Protein AF-A0A7J6WPP7-F1 (afdb_monomer)

Structure (mmCIF, N/CA/C/O backbone):
data_AF-A0A7J6WPP7-F1
#
_entry.id   AF-A0A7J6WPP7-F1
#
loop_
_atom_site.group_PDB
_atom_site.id
_atom_site.type_symbol
_atom_site.label_atom_id
_atom_site.label_alt_id
_atom_site.label_comp_id
_atom_site.label_asym_id
_atom_site.label_entity_id
_atom_site.label_seq_id
_atom_site.pdbx_PDB_ins_code
_atom_site.Cartn_x
_atom_site.Cartn_y
_atom_site.Cartn_z
_atom_site.occupancy
_atom_site.B_iso_or_equiv
_atom_site.auth_seq_id
_atom_site.auth_comp_id
_atom_site.auth_asym_id
_atom_site.auth_atom_id
_atom_site.pdbx_PDB_model_num
ATOM 1 N N . THR A 1 1 ? -23.974 -8.746 3.661 1.00 22.67 1 THR A N 1
ATOM 2 C CA . THR A 1 1 ? -22.967 -8.704 2.586 1.00 22.67 1 THR A CA 1
ATOM 3 C C . THR A 1 1 ? -22.492 -7.281 2.415 1.00 22.67 1 THR A C 1
ATOM 5 O O . THR A 1 1 ? -23.208 -6.491 1.819 1.00 22.67 1 THR A O 1
ATOM 8 N N . PHE A 1 2 ? -21.348 -6.927 2.998 1.00 20.97 2 PHE A N 1
ATOM 9 C CA . PHE A 1 2 ? -20.682 -5.645 2.758 1.00 20.97 2 PHE A CA 1
ATOM 10 C C . PHE A 1 2 ? -19.180 -5.915 2.615 1.00 20.97 2 PHE A C 1
ATOM 12 O O . PHE A 1 2 ? -18.554 -6.463 3.516 1.00 20.97 2 PHE A O 1
ATOM 19 N N . PHE A 1 3 ? -18.670 -5.611 1.423 1.00 22.70 3 PHE A N 1
ATOM 20 C CA . PHE A 1 3 ? -17.288 -5.773 0.976 1.00 22.70 3 PHE A CA 1
ATOM 21 C C . PHE A 1 3 ? -16.414 -4.621 1.486 1.00 22.70 3 PHE A C 1
ATOM 23 O O . PHE A 1 3 ? -16.870 -3.481 1.424 1.00 22.70 3 PHE A O 1
ATOM 30 N N . CYS A 1 4 ? -15.159 -4.897 1.871 1.00 25.61 4 CYS A N 1
ATOM 31 C CA . CYS A 1 4 ? -14.034 -3.972 1.659 1.00 25.61 4 CYS A CA 1
ATOM 32 C C . CYS A 1 4 ? -12.666 -4.656 1.882 1.00 25.61 4 CYS A C 1
ATOM 34 O O . CYS A 1 4 ? -12.148 -4.687 2.991 1.00 25.61 4 CYS A O 1
ATOM 36 N N . LEU A 1 5 ? -12.057 -5.179 0.818 1.00 28.67 5 LEU A N 1
ATOM 37 C CA . LEU A 1 5 ? -10.603 -5.324 0.723 1.00 28.67 5 LEU A CA 1
ATOM 38 C C . LEU A 1 5 ? -10.185 -4.591 -0.542 1.00 28.67 5 LEU A C 1
ATOM 40 O O . LEU A 1 5 ? -10.568 -5.043 -1.616 1.00 28.67 5 LEU A O 1
ATOM 44 N N . VAL A 1 6 ? -9.426 -3.505 -0.407 1.00 31.27 6 VAL A N 1
ATOM 45 C CA . VAL A 1 6 ? -8.404 -3.088 -1.375 1.00 31.27 6 VAL A CA 1
ATOM 46 C C . VAL A 1 6 ? -7.356 -2.295 -0.584 1.00 31.27 6 VAL A C 1
ATOM 48 O O . VAL A 1 6 ? -7.715 -1.391 0.170 1.00 31.27 6 VAL A O 1
ATOM 51 N N . GLU A 1 7 ? -6.094 -2.691 -0.716 1.00 36.94 7 GLU A N 1
ATOM 52 C CA . GLU A 1 7 ? -4.888 -1.896 -0.429 1.00 36.94 7 GLU A CA 1
ATOM 53 C C . GLU A 1 7 ? -5.077 -0.396 -0.784 1.00 36.94 7 GLU A C 1
ATOM 55 O O . GLU A 1 7 ? -5.731 -0.118 -1.797 1.00 36.94 7 GLU A O 1
ATOM 60 N N . PRO A 1 8 ? -4.576 0.592 -0.007 1.00 41.03 8 PRO A N 1
ATOM 61 C CA . PRO A 1 8 ? -3.806 0.517 1.228 1.00 41.03 8 PRO A CA 1
ATOM 62 C C . PRO A 1 8 ? -4.712 0.722 2.447 1.00 41.03 8 PRO A C 1
ATOM 64 O O . PRO A 1 8 ? -5.363 1.756 2.618 1.00 41.03 8 PRO A O 1
ATOM 67 N N . ALA A 1 9 ? -4.780 -0.268 3.333 1.00 37.28 9 ALA A N 1
ATOM 68 C CA . ALA A 1 9 ? -5.472 -0.117 4.608 1.00 37.28 9 ALA A CA 1
ATOM 69 C C . ALA A 1 9 ? -4.664 -0.785 5.711 1.00 37.28 9 ALA A C 1
ATOM 71 O O . ALA A 1 9 ? -4.916 -1.932 6.092 1.00 37.28 9 ALA A O 1
ATOM 72 N N . VAL A 1 10 ? -3.706 -0.038 6.246 1.00 42.69 10 VAL A N 1
ATOM 73 C CA . VAL A 1 10 ? -3.018 -0.412 7.474 1.00 42.69 10 VAL A CA 1
ATOM 74 C C . VAL A 1 10 ? -3.970 -0.121 8.631 1.00 42.69 10 VAL A C 1
ATOM 76 O O . VAL A 1 10 ? -4.524 0.966 8.767 1.00 42.69 10 VAL A O 1
ATOM 79 N N . GLY A 1 11 ? -4.229 -1.134 9.450 1.00 41.88 11 GLY A N 1
ATOM 80 C CA . GLY A 1 11 ? -5.138 -1.061 10.588 1.00 41.88 11 GLY A CA 1
ATOM 81 C C . GLY A 1 11 ? -6.579 -1.432 10.238 1.00 41.88 11 GLY A C 1
ATOM 82 O O . GLY A 1 11 ? -7.384 -0.580 9.858 1.00 41.88 11 GLY A O 1
ATOM 83 N N . GLN A 1 12 ? -6.918 -2.708 10.427 1.00 49.41 12 GLN A N 1
ATOM 84 C CA . GLN A 1 12 ? -8.258 -3.221 10.154 1.00 49.41 12 GLN A CA 1
ATOM 85 C C . GLN A 1 12 ? -8.976 -3.676 11.428 1.00 49.41 12 GLN A C 1
ATOM 87 O O . GLN A 1 12 ? -8.387 -4.281 12.327 1.00 49.41 12 GLN A O 1
ATOM 92 N N . ILE A 1 13 ? -10.271 -3.371 11.495 1.00 50.06 13 ILE A N 1
ATOM 93 C CA . ILE A 1 13 ? -11.199 -3.809 12.544 1.00 50.06 13 ILE A CA 1
ATOM 94 C C . ILE A 1 13 ? -12.168 -4.793 11.887 1.00 50.06 13 ILE A C 1
ATOM 96 O O . ILE A 1 13 ? -12.812 -4.460 10.895 1.00 50.06 13 ILE A O 1
ATOM 100 N N . LEU A 1 14 ? -12.273 -5.999 12.434 1.00 52.50 14 LEU A N 1
ATOM 101 C CA . LEU A 1 14 ? -13.054 -7.106 11.874 1.00 52.50 14 LEU A CA 1
ATOM 102 C C . LEU A 1 14 ? -14.060 -7.585 12.911 1.00 52.50 14 LEU A C 1
ATOM 104 O O . LEU A 1 14 ? -13.657 -7.757 14.052 1.00 52.50 14 LEU A O 1
ATOM 108 N N . ILE A 1 15 ? -15.329 -7.821 12.566 1.00 44.56 15 ILE A N 1
ATOM 109 C CA . ILE A 1 15 ? -16.361 -8.140 13.573 1.00 44.56 15 ILE A CA 1
ATOM 110 C C . ILE A 1 15 ? -16.841 -9.605 13.485 1.00 44.56 15 ILE A C 1
ATOM 112 O O . ILE A 1 15 ? -17.772 -9.843 12.728 1.00 44.56 15 ILE A O 1
ATOM 116 N N . ASP A 1 16 ? -16.266 -10.553 14.249 1.00 37.72 16 ASP A N 1
ATOM 117 C CA . ASP A 1 16 ? -16.942 -11.773 14.774 1.00 37.72 16 ASP A CA 1
ATOM 118 C C . ASP A 1 16 ? -16.090 -12.578 15.801 1.00 37.72 16 ASP A C 1
ATOM 120 O O . ASP A 1 16 ? -14.868 -12.480 15.757 1.00 37.72 16 ASP A O 1
ATOM 124 N N . GLY A 1 17 ? -16.737 -13.320 16.734 1.00 38.50 17 GLY A N 1
ATOM 125 C CA . GLY A 1 17 ? -16.241 -14.232 17.831 1.00 38.50 17 GLY A CA 1
ATOM 126 C C . GLY A 1 17 ? -14.779 -14.210 18.406 1.00 38.50 17 GLY A C 1
ATOM 127 O O . GLY A 1 17 ? -13.805 -14.220 17.665 1.00 38.50 17 GLY A O 1
ATOM 128 N N . LEU A 1 18 ? -14.607 -14.246 19.751 1.00 35.69 18 LEU A N 1
ATOM 129 C CA . LEU A 1 18 ? -13.395 -13.824 20.513 1.00 35.69 18 LEU A CA 1
ATOM 130 C C . LEU A 1 18 ? -12.183 -14.753 20.366 1.00 35.69 18 LEU A C 1
ATOM 132 O O . LEU A 1 18 ? -12.146 -15.814 20.981 1.00 35.69 18 LEU A O 1
ATOM 136 N N . ASN A 1 19 ? -11.138 -14.289 19.674 1.00 33.28 19 ASN A N 1
ATOM 137 C CA . ASN A 1 19 ? -9.755 -14.696 19.929 1.00 33.28 19 ASN A CA 1
ATOM 138 C C . ASN A 1 19 ? -8.792 -13.598 19.438 1.00 33.28 19 ASN A C 1
ATOM 140 O O . ASN A 1 19 ? -9.008 -13.051 18.357 1.00 33.28 19 ASN A O 1
ATOM 144 N N . ILE A 1 20 ? -7.757 -13.257 20.217 1.00 38.00 20 ILE A N 1
ATOM 145 C CA . ILE A 1 20 ? -6.767 -12.217 19.869 1.00 38.00 20 ILE A CA 1
ATOM 146 C C . ILE A 1 20 ? -5.424 -12.893 19.555 1.00 38.00 20 ILE A C 1
ATOM 148 O O . ILE A 1 20 ? -4.568 -12.978 20.436 1.00 38.00 20 ILE A O 1
ATOM 152 N N . PRO A 1 21 ? -5.213 -13.404 18.332 1.00 34.16 21 PRO A N 1
ATOM 153 C CA . PRO A 1 21 ? -3.874 -13.697 17.856 1.00 34.16 21 PRO A CA 1
ATOM 154 C C . PRO A 1 21 ? -3.239 -12.403 17.336 1.00 34.16 21 PRO A C 1
ATOM 156 O O . PRO A 1 21 ? -3.701 -11.807 16.363 1.00 34.16 21 PRO A O 1
ATOM 159 N N . THR A 1 22 ? -2.177 -11.957 17.997 1.00 35.34 22 THR A N 1
ATOM 160 C CA . THR A 1 22 ? -1.269 -10.934 17.475 1.00 35.34 22 THR A CA 1
ATOM 161 C C . THR A 1 22 ? -0.344 -11.624 16.477 1.00 35.34 22 THR A C 1
ATOM 163 O O . THR A 1 22 ? 0.417 -12.504 16.870 1.00 35.34 22 THR A O 1
ATOM 166 N N . ILE A 1 23 ? -0.421 -11.274 15.193 1.00 34.44 23 ILE A N 1
ATOM 167 C CA . ILE A 1 23 ? 0.603 -11.665 14.217 1.00 34.44 23 ILE A CA 1
ATOM 168 C C . ILE A 1 23 ? 1.521 -10.453 14.068 1.00 34.44 23 ILE A C 1
ATOM 170 O O . ILE A 1 23 ? 1.168 -9.475 13.414 1.00 34.44 23 ILE A O 1
ATOM 174 N N . GLU A 1 24 ? 2.659 -10.489 14.756 1.00 32.31 24 GLU A N 1
ATOM 175 C CA . GLU A 1 24 ? 3.809 -9.640 14.449 1.00 32.31 24 GLU A CA 1
ATOM 176 C C . GLU A 1 24 ? 4.686 -10.393 13.456 1.00 32.31 24 GLU A C 1
ATOM 178 O O . GLU A 1 24 ? 5.110 -11.502 13.760 1.00 32.31 24 GLU A O 1
ATOM 183 N N . GLU A 1 25 ? 4.947 -9.804 12.289 1.00 34.41 25 GLU A N 1
ATOM 184 C CA . GLU A 1 25 ? 6.306 -9.595 11.771 1.00 34.41 25 GLU A CA 1
ATOM 185 C C . GLU A 1 25 ? 6.283 -8.973 10.361 1.00 34.41 25 GLU A C 1
ATOM 187 O O . GLU A 1 25 ? 5.419 -9.280 9.546 1.00 34.41 25 GLU A O 1
ATOM 192 N N . HIS A 1 26 ? 7.310 -8.150 10.104 1.00 41.47 26 HIS A N 1
ATOM 193 C CA . HIS A 1 26 ? 7.666 -7.374 8.898 1.00 41.47 26 HIS A CA 1
ATOM 194 C C . HIS A 1 26 ? 7.112 -5.938 8.842 1.00 41.47 26 HIS A C 1
ATOM 196 O O . HIS A 1 26 ? 5.913 -5.681 8.937 1.00 41.47 26 HIS A O 1
ATOM 202 N N . THR A 1 27 ? 8.041 -4.978 8.796 1.00 48.12 27 THR A N 1
ATOM 203 C CA . THR A 1 27 ? 7.790 -3.544 8.957 1.00 48.12 27 THR A CA 1
ATOM 204 C C . THR A 1 27 ? 7.237 -2.924 7.679 1.00 48.12 27 THR A C 1
ATOM 206 O O . THR A 1 27 ? 7.631 -3.274 6.573 1.00 48.12 27 THR A O 1
ATOM 209 N N . ASP A 1 28 ? 6.298 -2.003 7.861 1.00 57.62 28 ASP A N 1
ATOM 210 C CA . ASP A 1 28 ? 5.593 -1.268 6.807 1.00 57.62 28 ASP A CA 1
ATOM 211 C C . ASP A 1 28 ? 6.262 0.104 6.606 1.00 57.62 28 ASP A C 1
ATOM 213 O O . ASP A 1 28 ? 5.661 1.165 6.792 1.00 57.62 28 ASP A O 1
ATOM 217 N N . GLU A 1 29 ? 7.583 0.057 6.432 1.00 61.25 29 GLU A N 1
ATOM 218 C CA . GLU A 1 29 ? 8.463 1.216 6.277 1.00 61.25 29 GLU A CA 1
ATOM 219 C C . GLU A 1 29 ? 8.741 1.445 4.792 1.00 61.25 29 GLU A C 1
ATOM 221 O O . GLU A 1 29 ? 9.142 0.521 4.081 1.00 61.25 29 GLU A O 1
ATOM 226 N N . ASP A 1 30 ? 8.602 2.692 4.354 1.00 69.56 30 ASP A N 1
ATOM 227 C CA . ASP A 1 30 ? 8.875 3.102 2.984 1.00 69.56 30 ASP A CA 1
ATOM 228 C C . ASP A 1 30 ? 10.389 3.221 2.771 1.00 69.56 30 ASP A C 1
ATOM 230 O O . ASP A 1 30 ? 11.092 3.811 3.598 1.00 69.56 30 ASP A O 1
ATOM 234 N N . ILE A 1 31 ? 10.908 2.704 1.649 1.00 77.31 31 ILE A N 1
ATOM 235 C CA . ILE A 1 31 ? 12.323 2.867 1.263 1.00 77.31 31 ILE A CA 1
ATOM 236 C C . ILE A 1 31 ? 12.506 4.228 0.587 1.00 77.31 31 ILE A C 1
ATOM 238 O O . ILE A 1 31 ? 12.618 4.333 -0.635 1.00 77.31 31 ILE A O 1
ATOM 242 N N . TRP A 1 32 ? 12.488 5.280 1.398 1.00 79.19 32 TRP A N 1
ATOM 243 C CA . TRP A 1 32 ? 12.655 6.658 0.956 1.00 79.19 32 TRP A CA 1
ATOM 244 C C . TRP A 1 32 ? 13.397 7.479 2.005 1.00 79.19 32 TRP A C 1
ATOM 246 O O . TRP A 1 32 ? 13.231 7.285 3.208 1.00 79.19 32 TRP A O 1
ATOM 256 N N . GLU A 1 33 ? 14.191 8.439 1.538 1.00 87.50 33 GLU A N 1
ATOM 257 C CA . GLU A 1 33 ? 14.887 9.380 2.411 1.00 87.50 33 GLU A CA 1
ATOM 258 C C . GLU A 1 33 ? 13.909 10.413 2.990 1.00 87.50 33 GLU A C 1
ATOM 260 O O . GLU A 1 33 ? 13.207 11.109 2.246 1.00 87.50 33 GLU A O 1
ATOM 265 N N . GLU A 1 34 ? 13.886 10.548 4.319 1.00 90.25 34 GLU A N 1
ATOM 266 C CA . GLU A 1 34 ? 13.072 11.569 4.974 1.00 90.25 34 GLU A CA 1
ATOM 267 C C . GLU A 1 34 ? 13.728 12.945 4.819 1.00 90.25 34 GLU A C 1
ATOM 269 O O . GLU A 1 34 ? 14.732 13.270 5.451 1.00 90.25 34 GLU A O 1
ATOM 274 N N . SER A 1 35 ? 13.135 13.790 3.979 1.00 90.00 35 SER A N 1
ATOM 275 C CA . SER A 1 35 ? 13.638 15.145 3.703 1.00 90.00 35 SER A CA 1
ATOM 276 C C . SER A 1 35 ? 13.089 16.220 4.646 1.00 90.00 35 SER A C 1
ATOM 278 O O . SER A 1 35 ? 13.532 17.367 4.602 1.00 90.00 35 SER A O 1
ATOM 280 N N . VAL A 1 36 ? 12.123 15.872 5.501 1.00 89.12 36 VAL A N 1
ATOM 281 C CA . VAL A 1 36 ? 11.519 16.802 6.459 1.00 89.12 36 VAL A CA 1
ATOM 282 C C . VAL A 1 36 ? 12.361 16.860 7.731 1.00 89.12 36 VAL A C 1
ATOM 284 O O . VAL A 1 36 ? 12.655 15.840 8.349 1.00 89.12 36 VAL A O 1
ATOM 287 N N . GLU A 1 37 ? 12.703 18.074 8.160 1.00 90.81 37 GLU A N 1
ATOM 288 C CA . GLU A 1 37 ? 13.383 18.310 9.433 1.00 90.81 37 GLU A CA 1
ATOM 289 C C . GLU A 1 37 ? 12.362 18.519 10.557 1.00 90.81 37 GLU A C 1
ATOM 291 O O . GLU A 1 37 ? 11.649 19.525 10.607 1.00 90.81 37 GLU A O 1
ATOM 296 N N . TRP A 1 38 ? 12.272 17.547 11.467 1.00 90.38 38 TRP A N 1
ATOM 297 C CA . TRP A 1 38 ? 11.316 17.551 12.574 1.00 90.38 38 TRP A CA 1
ATOM 298 C C . TRP A 1 38 ? 11.810 16.705 13.760 1.00 90.38 38 TRP A C 1
ATOM 300 O O . TRP A 1 38 ? 12.576 15.759 13.611 1.00 90.38 38 TRP A O 1
ATOM 310 N N . VAL A 1 39 ? 11.327 17.006 14.972 1.00 94.25 39 VAL A N 1
ATOM 311 C CA . VAL A 1 39 ? 11.780 16.367 16.229 1.00 94.25 39 VAL A CA 1
ATOM 312 C C . VAL A 1 39 ? 11.530 14.851 16.308 1.00 94.25 39 VAL A C 1
ATOM 314 O O . VAL A 1 39 ? 12.156 14.157 17.105 1.00 94.25 39 VAL A O 1
ATOM 317 N N . ARG A 1 40 ? 10.601 14.327 15.504 1.00 90.25 40 ARG A N 1
ATOM 318 C CA . ARG A 1 40 ? 10.270 12.893 15.402 1.00 90.25 40 ARG A CA 1
ATOM 319 C C . ARG A 1 40 ? 10.630 12.288 14.041 1.00 90.25 40 ARG A C 1
ATOM 321 O O . ARG A 1 40 ? 9.997 11.310 13.662 1.00 90.25 40 ARG A O 1
ATOM 328 N N . LYS A 1 41 ? 11.594 12.880 13.329 1.00 91.88 41 LYS A N 1
ATOM 329 C CA . LYS A 1 41 ? 12.163 12.307 12.104 1.00 91.88 41 LYS A CA 1
ATOM 330 C C . LYS A 1 41 ? 12.631 10.870 12.358 1.00 91.88 41 LYS A C 1
ATOM 332 O O . LYS A 1 41 ? 13.068 10.539 13.471 1.00 91.88 41 LYS A O 1
ATOM 337 N N . SER A 1 42 ? 12.543 10.031 11.336 1.00 92.62 42 SER A N 1
ATOM 338 C CA . SER A 1 42 ? 13.168 8.718 11.295 1.00 92.62 42 SER A CA 1
ATOM 339 C C . SER A 1 42 ? 14.634 8.806 11.710 1.00 92.62 42 SER A C 1
ATOM 341 O O . SER A 1 42 ? 15.351 9.757 11.403 1.00 92.62 42 SER A O 1
ATOM 343 N N . LYS A 1 43 ? 15.072 7.790 12.452 1.00 92.12 43 LYS A N 1
ATOM 344 C CA . LYS A 1 43 ? 16.473 7.612 12.860 1.00 92.12 43 LYS A CA 1
ATOM 345 C C . LYS A 1 43 ? 17.217 6.635 11.952 1.00 92.12 43 LYS A C 1
ATOM 347 O O . LYS A 1 43 ? 18.372 6.324 12.225 1.00 92.12 43 LYS A O 1
ATOM 352 N N . LEU A 1 44 ? 16.520 6.077 10.964 1.00 90.25 44 LEU A N 1
ATOM 353 C CA . LEU A 1 44 ? 17.051 5.114 10.016 1.00 90.25 44 LEU A CA 1
ATOM 354 C C . LEU A 1 44 ? 17.145 5.805 8.659 1.00 90.25 44 LEU A C 1
ATOM 356 O O . LEU A 1 44 ? 16.118 6.143 8.072 1.00 90.25 44 LEU A O 1
ATOM 360 N N . ASP A 1 45 ? 18.370 6.002 8.183 1.00 89.81 45 ASP A N 1
ATOM 361 C CA . ASP A 1 45 ? 18.631 6.608 6.877 1.00 89.81 45 ASP A CA 1
ATOM 362 C C . ASP A 1 45 ? 17.959 5.790 5.761 1.00 89.81 45 ASP A C 1
ATOM 364 O O . ASP A 1 45 ? 17.938 4.553 5.800 1.00 89.81 45 ASP A O 1
ATOM 368 N N . GLY A 1 46 ? 17.387 6.478 4.770 1.00 89.25 46 GLY A N 1
ATOM 369 C CA . GLY A 1 46 ? 16.653 5.854 3.668 1.00 89.25 46 GLY A CA 1
ATOM 370 C C . GLY A 1 46 ? 15.331 5.178 4.053 1.00 89.25 46 GLY A C 1
ATOM 371 O O . GLY A 1 46 ? 14.808 4.405 3.246 1.00 89.25 46 GLY A O 1
ATOM 372 N N . LYS A 1 47 ? 14.799 5.426 5.259 1.00 86.62 47 LYS A N 1
ATOM 373 C CA . LYS A 1 47 ? 13.503 4.897 5.705 1.00 86.62 47 LYS A CA 1
ATOM 374 C C . LYS A 1 47 ? 12.616 5.970 6.316 1.00 86.62 47 LYS A C 1
ATOM 376 O O . LYS A 1 47 ? 13.059 6.711 7.193 1.00 86.62 47 LYS A O 1
ATOM 381 N N . MET A 1 48 ? 11.333 5.961 5.959 1.00 89.88 48 MET A N 1
ATOM 382 C CA . MET A 1 48 ? 10.311 6.802 6.589 1.00 89.88 48 MET A CA 1
ATOM 383 C C . MET A 1 48 ? 8.918 6.158 6.565 1.00 89.88 48 MET A C 1
ATOM 385 O O . MET A 1 48 ? 8.692 5.180 5.863 1.00 8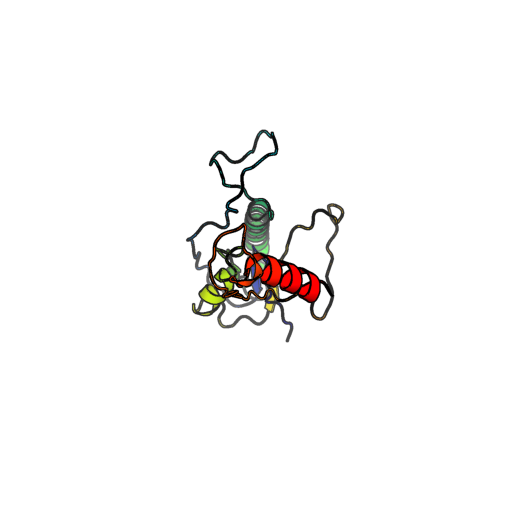9.88 48 MET A O 1
ATOM 389 N N . HIS A 1 49 ? 7.971 6.714 7.325 1.00 88.88 49 HIS A N 1
ATOM 390 C CA . HIS A 1 49 ? 6.540 6.392 7.209 1.00 88.88 49 HIS A CA 1
ATOM 391 C C . HIS A 1 49 ? 5.821 7.487 6.413 1.00 88.88 49 HIS A C 1
ATOM 393 O O . HIS A 1 49 ? 5.086 8.307 6.964 1.00 88.88 49 HIS A O 1
ATOM 399 N N . SER A 1 50 ? 6.054 7.525 5.105 1.00 88.56 50 SER A N 1
ATOM 400 C CA . SER A 1 50 ? 5.528 8.565 4.214 1.00 88.56 50 SER A CA 1
ATOM 401 C C . SER A 1 50 ? 4.052 8.394 3.866 1.00 88.56 50 SER A C 1
ATOM 403 O O . SER A 1 50 ? 3.372 9.382 3.583 1.00 88.56 50 SER A O 1
ATOM 405 N N . CYS A 1 51 ? 3.533 7.171 3.980 1.00 87.69 51 CYS A N 1
ATOM 406 C CA . CYS A 1 51 ? 2.115 6.862 3.789 1.00 87.69 51 CYS A CA 1
ATOM 407 C C . CYS A 1 51 ? 1.277 6.976 5.090 1.00 87.69 51 CYS A C 1
ATOM 409 O O . CYS A 1 51 ? 0.045 6.897 5.088 1.00 87.69 51 CYS A O 1
ATOM 411 N N . GLY A 1 52 ? 1.930 7.241 6.233 1.00 88.06 52 GLY A N 1
ATOM 412 C CA . GLY A 1 52 ? 1.274 7.432 7.535 1.00 88.06 52 GLY A CA 1
ATOM 413 C C . GLY A 1 52 ? 0.896 6.137 8.267 1.00 88.06 52 GLY A C 1
ATOM 414 O O . GLY A 1 52 ? -0.023 6.136 9.096 1.00 88.06 52 GLY A O 1
ATOM 415 N N . HIS A 1 53 ? 1.592 5.035 7.974 1.00 87.38 53 HIS A N 1
ATOM 416 C CA . HIS A 1 53 ? 1.370 3.712 8.575 1.00 87.38 53 HIS A CA 1
ATOM 417 C C . HIS A 1 53 ? 1.621 3.685 10.094 1.00 87.38 53 HIS A C 1
ATOM 419 O O . HIS A 1 53 ? 0.964 2.951 10.843 1.00 87.38 53 HIS A O 1
ATOM 425 N N . ASP A 1 54 ? 2.486 4.567 10.592 1.00 87.00 54 ASP A N 1
ATOM 426 C CA . ASP A 1 54 ? 2.670 4.855 12.015 1.00 87.00 54 ASP A CA 1
ATOM 427 C C . ASP A 1 54 ? 1.392 5.416 12.670 1.00 87.00 54 ASP A C 1
ATOM 429 O O . ASP A 1 54 ? 0.965 4.964 13.746 1.00 87.00 54 ASP A O 1
ATOM 433 N N . ALA A 1 55 ? 0.729 6.363 12.002 1.00 88.50 55 ALA A N 1
ATOM 434 C CA . ALA A 1 55 ? -0.522 6.951 12.452 1.00 88.50 55 ALA A CA 1
ATOM 435 C C . ALA A 1 55 ? -1.655 5.920 12.424 1.00 88.50 55 ALA A C 1
ATOM 437 O O . ALA A 1 55 ? -2.472 5.883 13.349 1.00 88.50 55 ALA A O 1
ATOM 438 N N . HIS A 1 56 ? -1.710 5.061 11.405 1.00 86.62 56 HIS A N 1
ATOM 439 C CA . HIS A 1 56 ? -2.693 3.979 11.328 1.00 86.62 56 HIS A CA 1
ATOM 440 C C . HIS A 1 56 ? -2.530 2.963 12.456 1.00 86.62 56 HIS A C 1
ATOM 442 O O . HIS A 1 56 ? -3.496 2.681 13.172 1.00 86.62 56 HIS A O 1
ATOM 448 N N . ARG A 1 57 ? -1.302 2.480 12.685 1.00 85.44 57 ARG A N 1
ATOM 449 C CA . ARG A 1 57 ? -0.984 1.551 13.780 1.00 85.44 57 ARG A CA 1
ATOM 450 C C . ARG A 1 57 ? -1.365 2.151 15.134 1.00 85.44 57 ARG A C 1
ATOM 452 O O . ARG A 1 57 ? -2.035 1.501 15.939 1.00 85.44 57 ARG A O 1
ATOM 459 N N . THR A 1 58 ? -1.020 3.418 15.359 1.00 87.06 58 THR A N 1
ATOM 460 C CA . THR A 1 58 ? -1.360 4.141 16.594 1.00 87.06 58 THR A CA 1
ATOM 461 C C . THR A 1 58 ? -2.875 4.290 16.775 1.00 87.06 58 THR A C 1
ATOM 463 O O . THR A 1 58 ? -3.395 4.060 17.871 1.00 87.06 58 THR A O 1
ATOM 466 N N . LYS A 1 59 ? -3.614 4.624 15.708 1.00 87.50 59 LYS A N 1
ATOM 467 C CA . LYS A 1 59 ? -5.084 4.714 15.733 1.00 87.50 59 LYS A CA 1
ATOM 46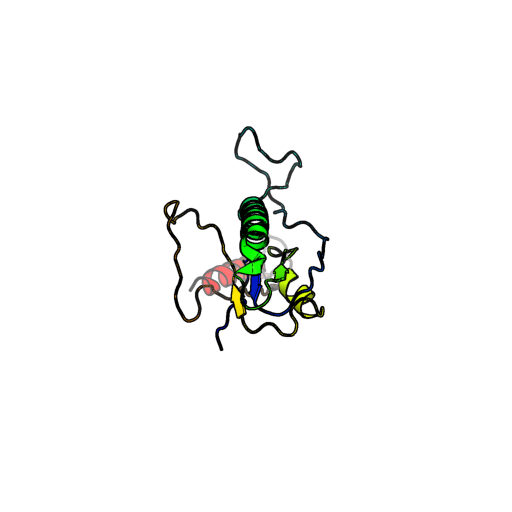8 C C . LYS A 1 59 ? -5.731 3.369 16.054 1.00 87.50 59 LYS A C 1
ATOM 470 O O . LYS A 1 59 ? -6.640 3.337 16.884 1.00 87.50 59 LYS A O 1
ATOM 475 N N . LEU A 1 60 ? -5.254 2.273 15.458 1.00 87.38 60 LEU A N 1
ATOM 476 C CA . LEU A 1 60 ? -5.786 0.936 15.728 1.00 87.38 60 LEU A CA 1
ATOM 477 C C . LEU A 1 60 ? -5.540 0.515 17.183 1.00 87.38 60 LEU A C 1
ATOM 479 O O . LEU A 1 60 ? -6.457 0.019 17.835 1.00 87.38 60 LEU A O 1
ATOM 483 N N . LEU A 1 61 ? -4.353 0.787 17.736 1.00 86.25 61 LEU A N 1
ATOM 484 C CA . LEU A 1 61 ? -4.064 0.559 19.159 1.00 86.25 61 LEU A CA 1
ATOM 485 C C . LEU A 1 61 ? -4.971 1.396 20.079 1.00 86.25 61 LEU A C 1
ATOM 487 O O . LEU A 1 61 ? -5.474 0.903 21.092 1.00 86.25 61 LEU A O 1
ATOM 491 N N . GLY A 1 62 ? -5.240 2.653 19.715 1.00 89.06 62 GLY A N 1
ATOM 492 C CA . GLY A 1 62 ? -6.204 3.501 20.419 1.00 89.06 62 GLY A CA 1
ATOM 493 C C . GLY A 1 62 ? -7.626 2.929 20.382 1.00 89.06 62 GLY A C 1
ATOM 494 O O . GLY A 1 62 ? -8.291 2.844 21.419 1.00 89.06 62 GLY A O 1
ATOM 495 N N . ALA A 1 63 ? -8.074 2.471 19.210 1.00 88.19 63 ALA A N 1
ATOM 496 C CA . ALA A 1 63 ? -9.362 1.806 19.046 1.00 88.19 63 ALA A CA 1
ATOM 497 C C . ALA A 1 63 ? -9.441 0.521 19.884 1.00 88.19 63 ALA A C 1
ATOM 499 O O . ALA A 1 63 ? -10.427 0.324 20.592 1.00 88.19 63 ALA A O 1
ATOM 500 N N . ALA A 1 64 ? -8.383 -0.296 19.892 1.00 85.75 64 ALA A N 1
ATOM 501 C CA . ALA A 1 64 ? -8.277 -1.503 20.710 1.00 85.75 64 ALA A CA 1
ATOM 502 C C . ALA A 1 64 ? -8.520 -1.208 22.196 1.00 85.75 64 ALA A C 1
ATOM 504 O O . ALA A 1 64 ? -9.346 -1.856 22.841 1.00 85.75 64 ALA A O 1
ATOM 505 N N . LYS A 1 65 ? -7.864 -0.167 22.728 1.00 90.19 65 LYS A N 1
ATOM 506 C CA . LYS A 1 65 ? -8.038 0.277 24.117 1.00 90.19 65 LYS A CA 1
ATOM 507 C C . LYS A 1 65 ? -9.487 0.676 24.414 1.00 90.19 65 LYS A C 1
ATOM 509 O O . LYS A 1 65 ? -10.040 0.262 25.434 1.00 90.19 65 LYS A O 1
ATOM 514 N N . LEU A 1 66 ? -10.114 1.456 23.533 1.00 92.19 66 LEU A N 1
ATOM 515 C CA . LEU A 1 66 ? -11.499 1.912 23.705 1.00 92.19 66 LEU A CA 1
ATOM 516 C C . LEU A 1 66 ? -12.517 0.768 23.585 1.00 92.19 66 LEU A C 1
ATOM 518 O O . LEU A 1 66 ? -13.492 0.729 24.338 1.00 92.19 66 LEU A O 1
ATOM 522 N N . LEU A 1 67 ? -12.289 -0.170 22.666 1.00 88.12 67 LEU A N 1
ATOM 523 C CA . LEU A 1 67 ? -13.120 -1.359 22.486 1.00 88.12 67 LEU A CA 1
ATOM 524 C C . LEU A 1 67 ? -13.028 -2.281 23.701 1.00 88.12 67 LEU A C 1
ATOM 526 O O . LEU A 1 67 ? -14.058 -2.712 24.217 1.00 88.12 67 LEU A O 1
ATOM 530 N N . GLN A 1 68 ? -11.820 -2.498 24.224 1.00 89.00 68 GLN A N 1
ATOM 531 C CA . GLN A 1 68 ? -11.599 -3.304 25.422 1.00 89.00 68 GLN A CA 1
ATOM 532 C C . GLN A 1 68 ? -12.352 -2.742 26.636 1.00 89.00 68 GLN A C 1
ATOM 534 O O . GLN A 1 68 ? -12.999 -3.490 27.372 1.00 89.00 68 GLN A O 1
ATOM 539 N N . GLN A 1 69 ? -12.334 -1.418 26.822 1.00 93.88 69 GLN A N 1
ATOM 540 C CA . GLN A 1 69 ? -13.091 -0.740 27.884 1.00 93.88 69 GLN A CA 1
ATOM 541 C C . GLN A 1 69 ? -14.611 -0.905 27.738 1.00 93.88 69 GLN A C 1
ATOM 543 O O . GLN A 1 69 ? -15.347 -0.808 28.718 1.00 93.88 69 GLN A O 1
ATOM 548 N N . ARG A 1 70 ? -15.095 -1.164 26.520 1.00 91.06 70 ARG A N 1
ATOM 549 C CA . ARG A 1 70 ? -16.520 -1.291 26.187 1.00 91.06 70 ARG A CA 1
ATOM 550 C C . ARG A 1 70 ? -16.920 -2.725 25.844 1.00 91.06 70 ARG A C 1
ATOM 552 O O . ARG A 1 70 ? -18.023 -2.919 25.342 1.00 91.06 70 ARG A O 1
ATOM 559 N N . LYS A 1 71 ? -16.083 -3.723 26.158 1.00 86.75 71 LYS A N 1
ATOM 560 C CA . LYS A 1 71 ? -16.277 -5.126 25.747 1.00 86.75 71 LYS A CA 1
ATOM 561 C C . LYS A 1 71 ? -17.663 -5.688 26.076 1.00 86.75 71 LYS A C 1
ATOM 563 O O . LYS A 1 71 ? -18.247 -6.374 25.254 1.00 86.75 71 LYS A O 1
ATOM 568 N N . LEU A 1 72 ? -18.231 -5.326 27.232 1.00 91.12 72 LEU A N 1
ATOM 569 C CA . LEU A 1 72 ? -19.556 -5.793 27.672 1.00 91.12 72 LEU A CA 1
ATOM 570 C C . LEU A 1 72 ? -20.715 -5.242 26.823 1.00 91.12 72 LEU A C 1
ATOM 572 O O . LEU A 1 72 ? -21.830 -5.745 26.901 1.00 91.12 72 LEU A O 1
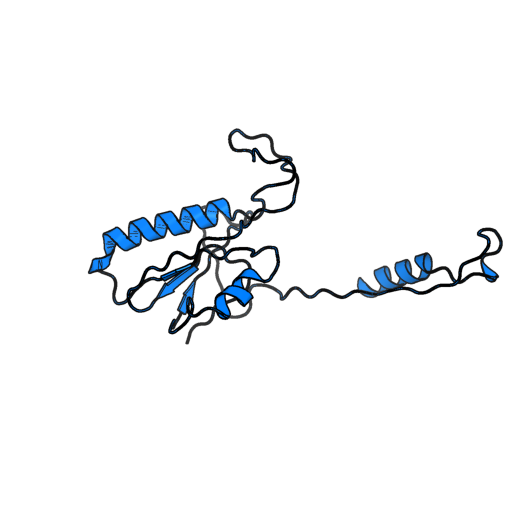ATOM 576 N N . ARG A 1 73 ? -20.472 -4.189 26.033 1.00 91.50 73 ARG A N 1
ATOM 577 C CA . ARG A 1 73 ? -21.456 -3.578 25.127 1.00 91.50 73 ARG A CA 1
ATOM 578 C C . ARG A 1 73 ? -21.332 -4.096 23.695 1.00 91.50 73 ARG A C 1
ATOM 580 O O . ARG A 1 73 ? -22.177 -3.757 22.868 1.00 91.50 73 ARG A O 1
ATOM 587 N N . LEU A 1 74 ? -20.283 -4.859 23.388 1.00 84.69 74 LEU A N 1
ATOM 588 C CA . LEU A 1 74 ? -20.055 -5.409 22.058 1.00 84.69 74 LEU A CA 1
ATOM 589 C C . LEU A 1 74 ? -20.878 -6.689 21.890 1.00 84.69 74 LEU A C 1
ATOM 591 O O . LEU A 1 74 ? -20.816 -7.597 22.714 1.00 84.69 74 LEU A O 1
ATOM 595 N N . LYS A 1 75 ? -21.657 -6.754 20.808 1.00 87.12 75 LYS A N 1
ATOM 596 C CA . LYS A 1 75 ? -22.397 -7.954 20.402 1.00 87.12 75 LYS A CA 1
ATOM 597 C C . LYS A 1 75 ? -21.582 -8.682 19.336 1.00 87.12 75 LYS A C 1
ATOM 599 O O . LYS A 1 75 ? -21.774 -8.435 18.152 1.00 87.12 75 LYS A O 1
ATOM 604 N N . GLY A 1 76 ? -20.632 -9.502 19.775 1.00 82.25 76 GLY A N 1
ATOM 605 C CA . GLY A 1 76 ? -19.690 -10.208 18.906 1.00 82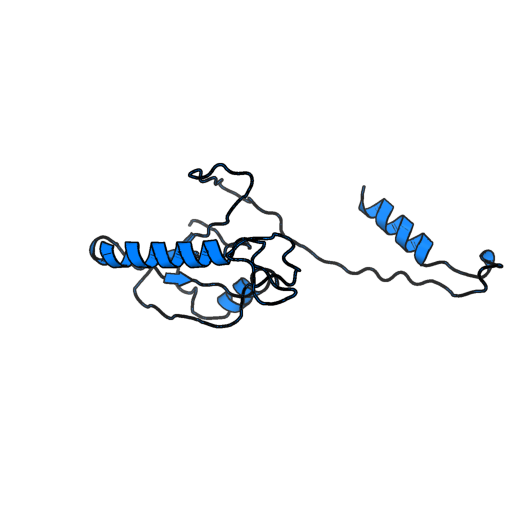.25 76 GLY A CA 1
ATOM 606 C C . GLY A 1 76 ? -18.251 -9.974 19.348 1.00 82.25 76 GLY A C 1
ATOM 607 O O . GLY A 1 76 ? -17.986 -9.667 20.510 1.00 82.25 76 GLY A O 1
ATOM 608 N N . THR A 1 77 ? -17.304 -10.115 18.432 1.00 80.00 77 THR A N 1
ATOM 609 C CA . THR A 1 77 ? -15.888 -9.835 18.700 1.00 80.00 77 THR A CA 1
ATOM 610 C C . THR A 1 77 ? -15.322 -8.932 17.661 1.00 80.00 77 THR A C 1
ATOM 612 O O . THR A 1 77 ? -15.779 -8.936 16.533 1.00 80.00 77 THR A O 1
ATOM 615 N N . VAL A 1 78 ? -14.301 -8.194 18.070 1.00 82.50 78 VAL A N 1
ATOM 616 C CA . VAL A 1 78 ? -13.452 -7.467 17.155 1.00 82.50 78 VAL A CA 1
ATOM 617 C C . VAL A 1 78 ? -12.103 -8.177 17.030 1.00 82.50 78 VAL A C 1
ATOM 619 O O . VAL A 1 78 ? -11.398 -8.286 18.033 1.00 82.50 78 VAL A O 1
ATOM 622 N N . LYS A 1 79 ? -11.720 -8.621 15.827 1.00 82.69 79 LYS A N 1
ATOM 623 C CA . LYS A 1 79 ? -10.321 -8.945 15.511 1.00 82.69 79 LYS A CA 1
ATOM 624 C C . LYS A 1 79 ? -9.630 -7.675 15.018 1.00 82.69 79 LYS A C 1
ATOM 626 O O . LYS A 1 79 ? -10.189 -6.914 14.228 1.00 82.69 79 LYS A O 1
ATOM 631 N N . LEU A 1 80 ? -8.427 -7.442 15.520 1.00 84.81 80 LEU A N 1
ATOM 632 C CA . LEU A 1 80 ? -7.595 -6.301 15.162 1.00 84.81 80 LEU A CA 1
ATOM 633 C C . LEU A 1 80 ? -6.477 -6.815 14.269 1.00 84.81 80 LEU A C 1
ATOM 635 O O . LEU A 1 80 ? -5.743 -7.713 14.676 1.00 84.81 80 LEU A O 1
ATOM 639 N N . VAL A 1 81 ? -6.365 -6.264 13.067 1.00 84.69 81 VAL A N 1
ATOM 640 C CA . VAL A 1 81 ? -5.386 -6.714 12.080 1.00 84.69 81 VAL A CA 1
ATOM 641 C C . VAL A 1 81 ? -4.362 -5.624 11.817 1.00 84.69 81 VAL A C 1
ATOM 643 O O . VAL A 1 81 ? -4.678 -4.533 11.336 1.00 84.69 81 VAL A O 1
ATOM 646 N N . PHE A 1 82 ? -3.120 -5.960 12.155 1.00 84.69 82 PHE A N 1
ATOM 647 C CA . PHE A 1 82 ? -1.921 -5.206 11.829 1.00 84.69 82 PHE A CA 1
ATOM 648 C C . PHE A 1 82 ? -1.294 -5.863 10.604 1.00 84.69 82 PHE A C 1
ATOM 650 O O . PHE A 1 82 ? -0.512 -6.800 10.729 1.00 84.69 82 PHE A O 1
ATOM 657 N N . GLN A 1 83 ? -1.716 -5.416 9.425 1.00 82.44 83 GLN A N 1
ATOM 658 C CA . GLN A 1 83 ? -1.178 -5.918 8.169 1.00 82.44 83 GLN A CA 1
ATOM 659 C C . GLN A 1 83 ? 0.266 -5.419 7.985 1.00 82.44 83 GLN A C 1
ATOM 661 O O . GLN A 1 83 ? 0.488 -4.217 8.119 1.00 82.44 83 GLN A O 1
ATOM 666 N N . PRO A 1 84 ? 1.233 -6.308 7.702 1.00 80.88 84 PRO A N 1
ATOM 667 C CA . PRO A 1 84 ? 2.574 -5.918 7.277 1.00 80.88 84 PRO A CA 1
ATOM 668 C C . PRO A 1 84 ? 2.639 -5.717 5.755 1.00 80.88 84 PRO A C 1
ATOM 670 O O . PRO A 1 84 ? 1.795 -6.248 5.033 1.00 80.88 84 PRO A O 1
ATOM 673 N N . ALA A 1 85 ? 3.694 -5.057 5.271 1.00 82.81 85 ALA A N 1
ATOM 674 C CA . ALA A 1 85 ? 4.087 -5.023 3.856 1.00 82.81 85 ALA A CA 1
ATOM 675 C C . ALA A 1 85 ? 2.959 -4.612 2.888 1.00 82.81 85 ALA A C 1
ATOM 677 O O . ALA A 1 85 ? 2.674 -5.315 1.910 1.00 82.81 85 ALA A O 1
ATOM 678 N N . GLU A 1 86 ? 2.300 -3.492 3.178 1.00 83.25 86 GLU A N 1
ATOM 679 C CA . GLU A 1 86 ? 1.263 -2.934 2.312 1.00 83.25 86 GLU A CA 1
ATOM 680 C C . GLU A 1 86 ? 1.888 -2.379 1.020 1.00 83.25 86 GLU A C 1
ATOM 682 O O . GLU A 1 86 ? 1.509 -2.797 -0.071 1.00 83.25 86 GLU A O 1
ATOM 687 N N . GLU A 1 87 ? 2.964 -1.603 1.149 1.00 80.81 87 GLU A N 1
ATOM 688 C CA . GLU A 1 87 ? 3.668 -0.934 0.039 1.00 80.81 87 GLU A CA 1
ATOM 689 C C . GLU A 1 87 ? 4.263 -1.907 -0.996 1.00 80.81 87 GLU A C 1
ATOM 691 O O . GLU A 1 87 ? 4.508 -1.564 -2.152 1.00 80.81 87 GLU A O 1
ATOM 696 N N . GLY A 1 88 ? 4.496 -3.158 -0.586 1.00 70.06 88 GLY A N 1
ATOM 697 C CA . GLY A 1 88 ? 4.963 -4.245 -1.451 1.00 70.06 88 GLY A CA 1
ATOM 698 C C . GLY A 1 88 ? 3.851 -4.974 -2.215 1.00 70.06 88 GLY A C 1
ATOM 699 O O . GLY A 1 88 ? 4.143 -5.958 -2.895 1.00 70.06 88 GLY A O 1
ATOM 700 N N . SER A 1 89 ? 2.591 -4.543 -2.069 1.00 66.75 89 SER A N 1
ATOM 701 C CA . SER A 1 89 ? 1.393 -5.089 -2.733 1.00 66.75 89 SER A CA 1
ATOM 702 C C . SER A 1 89 ? 1.174 -6.598 -2.533 1.00 66.75 89 SER A C 1
ATOM 704 O O . SER A 1 89 ? 0.718 -7.310 -3.433 1.00 66.75 89 SER A O 1
ATOM 706 N N . ALA A 1 90 ? 1.567 -7.130 -1.371 1.00 77.06 90 ALA A N 1
ATOM 707 C CA . ALA A 1 90 ? 1.446 -8.562 -1.080 1.00 77.06 90 ALA A CA 1
ATOM 708 C C . ALA A 1 90 ? 1.044 -8.890 0.365 1.00 77.06 90 ALA A C 1
ATOM 710 O O . ALA A 1 90 ? 0.635 -10.025 0.635 1.00 77.06 90 ALA A O 1
ATOM 711 N N . GLY A 1 91 ? 1.118 -7.937 1.300 1.00 82.44 91 GLY A N 1
ATOM 712 C CA . GLY A 1 91 ? 0.802 -8.157 2.711 1.00 82.44 91 GLY A CA 1
ATOM 713 C C . GLY A 1 91 ? -0.572 -8.785 2.936 1.00 82.44 91 GLY A C 1
ATOM 714 O O . GLY A 1 91 ? -0.691 -9.860 3.532 1.00 82.44 91 GLY A O 1
ATOM 715 N N . ALA A 1 92 ? -1.612 -8.165 2.375 1.00 83.50 92 ALA A N 1
ATOM 716 C CA . ALA A 1 92 ? -2.984 -8.662 2.454 1.00 83.50 92 ALA A CA 1
ATOM 717 C C . ALA A 1 92 ? -3.130 -10.059 1.829 1.00 83.50 92 ALA A C 1
AT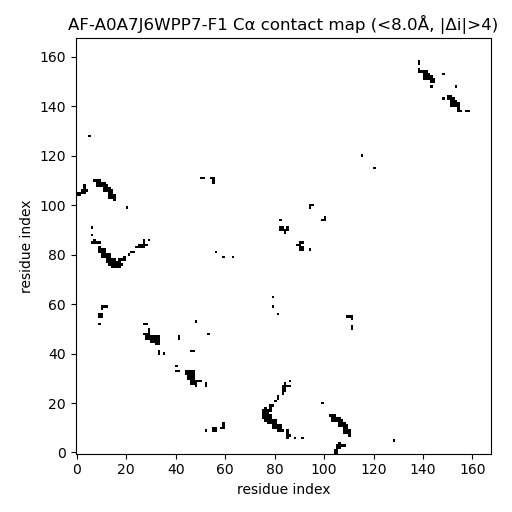OM 719 O O . ALA A 1 92 ? -3.765 -10.943 2.406 1.00 83.50 92 ALA A O 1
ATOM 720 N N . TYR A 1 93 ? -2.500 -10.286 0.672 1.00 85.19 93 TYR A N 1
ATOM 721 C CA . TYR A 1 93 ? -2.515 -11.579 -0.012 1.00 85.19 93 TYR A CA 1
ATOM 722 C C . TYR A 1 93 ? -1.918 -12.697 0.852 1.00 85.19 93 TYR A C 1
ATOM 724 O O . TYR A 1 93 ? -2.487 -13.788 0.936 1.00 85.19 93 TYR A O 1
ATOM 732 N N . HIS A 1 94 ? -0.803 -12.436 1.536 1.00 85.62 94 HIS A N 1
ATOM 733 C CA . HIS A 1 94 ? -0.202 -13.401 2.453 1.00 85.62 94 HIS A CA 1
ATOM 734 C C . HIS A 1 94 ? -1.053 -13.622 3.704 1.00 85.62 9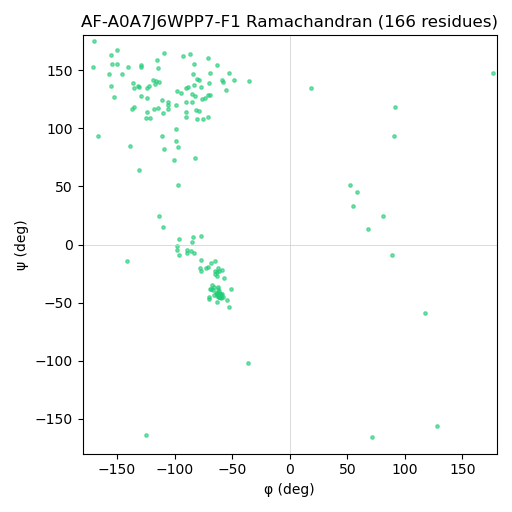4 HIS A C 1
ATOM 736 O O . HIS A 1 94 ? -1.210 -14.768 4.125 1.00 85.62 94 HIS A O 1
ATOM 742 N N . MET A 1 95 ? -1.671 -12.574 4.255 1.00 84.50 95 MET A N 1
ATOM 743 C CA . MET A 1 95 ? -2.596 -12.714 5.382 1.00 84.50 95 MET A CA 1
ATOM 744 C C . MET A 1 95 ? -3.819 -13.569 5.040 1.00 84.50 95 MET A C 1
ATOM 746 O O . MET A 1 95 ? -4.230 -14.381 5.866 1.00 84.50 95 MET A O 1
ATOM 750 N N . LEU A 1 96 ? -4.362 -13.455 3.824 1.00 85.75 96 LEU A N 1
ATOM 751 C CA . LEU A 1 96 ? -5.482 -14.281 3.352 1.00 85.75 96 LEU A CA 1
ATOM 752 C C . LEU A 1 96 ? -5.141 -15.772 3.235 1.00 85.75 96 LEU A C 1
ATOM 754 O O . LEU A 1 96 ? -6.038 -16.606 3.268 1.00 85.75 96 LEU A O 1
ATOM 758 N N . LYS A 1 97 ? -3.858 -16.126 3.098 1.00 87.94 97 LYS A N 1
ATOM 759 C CA . LYS A 1 97 ? -3.414 -17.530 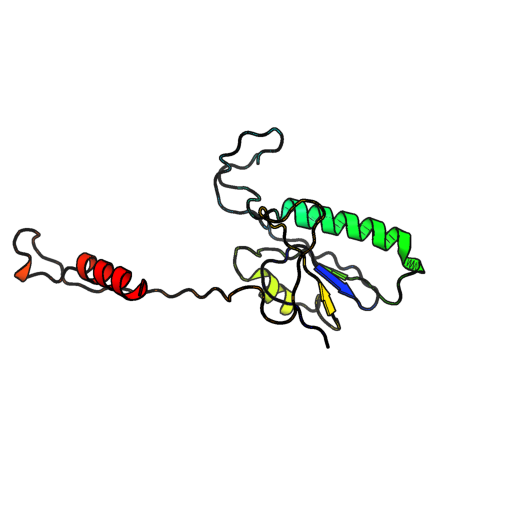3.132 1.00 87.94 97 LYS A CA 1
ATOM 760 C C . LYS A 1 97 ? -3.371 -18.106 4.545 1.00 87.94 97 LYS A C 1
ATOM 762 O O . LYS A 1 97 ? -3.214 -19.314 4.705 1.00 87.94 97 LYS A O 1
ATOM 767 N N . THR A 1 98 ? -3.462 -17.253 5.560 1.00 84.81 98 THR A N 1
ATOM 768 C CA . THR A 1 98 ? -3.567 -17.664 6.960 1.00 84.81 98 THR A CA 1
ATOM 769 C C . THR A 1 98 ? -5.035 -17.759 7.366 1.00 84.81 98 THR A C 1
ATOM 771 O O . THR A 1 98 ? -5.893 -17.118 6.768 1.00 84.81 98 THR A O 1
ATOM 774 N N . SER A 1 99 ? -5.327 -18.461 8.460 1.00 85.44 99 SER A N 1
ATOM 775 C CA . SER A 1 99 ? -6.679 -18.500 9.033 1.00 85.44 99 SER A CA 1
ATOM 776 C C . SER A 1 99 ? -7.049 -17.237 9.831 1.00 85.44 99 SER A C 1
ATOM 778 O O . SER A 1 99 ? -8.065 -17.210 10.530 1.00 85.44 99 SER A O 1
ATOM 780 N N . ALA A 1 100 ? -6.216 -16.186 9.805 1.00 80.00 100 ALA A N 1
ATOM 781 C CA . ALA A 1 100 ? -6.435 -14.975 10.599 1.00 80.00 100 ALA A CA 1
ATOM 782 C C . ALA A 1 100 ? -7.737 -14.257 10.203 1.00 80.00 100 ALA A C 1
ATOM 784 O O . ALA A 1 100 ? -8.461 -13.746 11.068 1.00 80.00 100 ALA A O 1
ATOM 785 N N . LEU A 1 101 ? -8.053 -14.274 8.904 1.00 82.81 101 LEU A N 1
ATOM 786 C CA . LEU A 1 101 ? -9.200 -13.584 8.312 1.00 82.81 101 LEU A CA 1
ATOM 787 C C . LEU A 1 101 ? -10.440 -14.481 8.122 1.00 82.81 101 LEU A C 1
ATOM 789 O O . LEU A 1 101 ? -11.459 -14.017 7.612 1.00 82.81 101 LEU A O 1
ATOM 793 N N . ASP A 1 102 ? -10.393 -15.733 8.582 1.00 85.12 102 ASP A N 1
ATOM 794 C CA . ASP A 1 102 ? -11.509 -16.673 8.454 1.00 85.12 102 ASP A CA 1
ATOM 795 C C . ASP A 1 102 ? -12.707 -16.281 9.330 1.00 85.12 102 ASP A C 1
ATOM 797 O O . ASP A 1 102 ? -12.548 -15.791 10.458 1.00 85.12 102 ASP A O 1
ATOM 801 N N . ASN A 1 103 ? -13.911 -16.595 8.833 1.00 84.94 103 ASN A N 1
ATOM 802 C CA . ASN A 1 103 ? -15.201 -16.388 9.504 1.00 84.94 103 ASN A CA 1
ATOM 803 C C . ASN A 1 103 ? -15.474 -14.926 9.879 1.00 84.94 103 ASN A C 1
ATOM 805 O O . ASN A 1 103 ? -15.895 -14.630 10.995 1.00 84.94 103 ASN A O 1
ATOM 809 N N . ILE A 1 104 ? -15.212 -14.005 8.949 1.00 81.12 104 ILE A N 1
ATOM 810 C CA . ILE A 1 104 ? -15.408 -12.575 9.175 1.00 81.12 104 ILE A CA 1
ATOM 811 C C . ILE A 1 104 ? -16.455 -12.031 8.196 1.00 81.12 104 ILE A C 1
ATOM 813 O O . ILE A 1 104 ? -16.220 -12.029 6.988 1.00 81.12 104 ILE A O 1
ATOM 817 N N . PRO A 1 105 ? -17.602 -11.531 8.685 1.00 84.69 105 PRO A N 1
ATOM 818 C CA . PRO A 1 105 ? -18.674 -11.021 7.835 1.00 84.69 105 PRO A CA 1
ATOM 819 C C . PRO A 1 105 ? -18.393 -9.620 7.274 1.00 84.69 105 PRO A C 1
ATOM 821 O O . PRO A 1 105 ? -19.048 -9.215 6.310 1.00 84.69 105 PRO A O 1
ATOM 824 N N . ALA A 1 106 ? -17.481 -8.865 7.899 1.00 85.19 106 ALA A N 1
ATOM 825 C CA . ALA A 1 106 ? -17.132 -7.502 7.509 1.00 85.19 106 ALA A CA 1
ATOM 826 C C . ALA A 1 106 ? -15.734 -7.081 7.991 1.00 85.19 106 ALA A C 1
ATOM 828 O O . ALA A 1 106 ? -15.300 -7.431 9.091 1.00 85.19 106 ALA A O 1
ATOM 829 N N . ILE A 1 107 ? -15.091 -6.254 7.171 1.00 84.62 107 ILE A N 1
ATOM 830 C CA . ILE A 1 107 ? -13.753 -5.692 7.352 1.00 84.62 107 ILE A CA 1
ATOM 831 C C . ILE A 1 107 ? -13.812 -4.180 7.125 1.00 84.62 107 ILE A C 1
ATOM 833 O O . ILE A 1 107 ? -14.458 -3.703 6.191 1.00 84.62 107 ILE A O 1
ATOM 837 N N . PHE A 1 108 ? -13.158 -3.425 8.005 1.00 86.38 108 PHE A N 1
ATOM 838 C CA . PHE A 1 108 ? -13.052 -1.972 7.916 1.00 86.38 108 PHE A CA 1
ATOM 839 C C . PHE A 1 108 ? -11.584 -1.575 7.874 1.00 86.38 108 PHE A C 1
ATOM 841 O O . PHE A 1 108 ? -10.805 -2.085 8.673 1.00 86.38 108 PHE A O 1
ATOM 848 N N . GLY A 1 109 ? -11.239 -0.639 6.993 1.00 86.44 109 GLY A N 1
ATOM 849 C CA . GLY A 1 109 ? -9.912 -0.038 6.881 1.00 86.44 109 GLY A CA 1
ATOM 850 C C . GLY A 1 109 ? -10.004 1.486 6.871 1.00 86.44 109 GLY A C 1
ATOM 851 O O . GLY A 1 109 ? -11.042 2.046 6.509 1.00 86.44 109 GLY A O 1
ATOM 852 N N . LEU A 1 110 ? -8.934 2.158 7.293 1.00 89.62 110 LEU A N 1
ATOM 853 C CA . LEU A 1 110 ? -8.831 3.616 7.275 1.00 89.62 110 LEU A CA 1
ATOM 854 C C . LEU A 1 110 ? -7.468 4.024 6.731 1.00 89.62 110 LEU A C 1
ATOM 856 O O . LEU A 1 110 ? -6.453 3.526 7.198 1.00 89.62 110 LEU A O 1
ATOM 860 N N . HIS A 1 111 ? -7.460 5.000 5.829 1.00 91.12 111 HIS A N 1
ATOM 861 C CA . HIS A 1 111 ? -6.239 5.647 5.370 1.00 91.12 111 HIS A CA 1
ATOM 862 C C . HIS A 1 111 ? -6.224 7.117 5.794 1.00 91.12 111 HIS A C 1
ATOM 864 O O . HIS A 1 111 ? -7.275 7.744 5.959 1.00 91.12 111 HIS A O 1
ATOM 870 N N . VAL A 1 112 ? -5.034 7.686 5.988 1.00 89.75 112 VAL A N 1
ATOM 871 C CA . VAL A 1 112 ? -4.901 9.137 6.172 1.00 89.75 112 VAL A CA 1
ATOM 872 C C . VAL A 1 112 ? -4.873 9.775 4.799 1.00 89.75 112 VAL A C 1
ATOM 874 O O . VAL A 1 112 ? -4.228 9.265 3.894 1.00 89.75 112 VAL A O 1
ATOM 877 N N . TRP A 1 113 ? -5.586 10.879 4.621 1.00 90.50 113 TRP A N 1
ATOM 878 C CA . TRP A 1 113 ? -5.598 11.571 3.341 1.00 90.50 113 TRP A CA 1
ATOM 879 C C . TRP A 1 113 ? -5.195 13.024 3.564 1.00 90.50 113 TRP A C 1
ATOM 881 O O . TRP A 1 113 ? -5.987 13.765 4.148 1.00 90.50 113 TRP A O 1
ATOM 891 N N . PRO A 1 114 ? -3.990 13.450 3.139 1.00 89.44 114 PRO A N 1
ATOM 892 C CA . PRO A 1 114 ? -3.483 14.794 3.425 1.00 89.44 114 PRO A CA 1
ATOM 893 C C . PRO A 1 114 ? -4.398 15.925 2.939 1.00 89.44 114 PRO A C 1
ATOM 895 O O . PRO A 1 114 ? -4.426 16.999 3.530 1.00 89.44 114 PRO A O 1
ATOM 898 N N . SER A 1 115 ? -5.172 15.687 1.877 1.00 92.38 115 SER A N 1
ATOM 899 C CA . SER A 1 115 ? -6.097 16.679 1.316 1.00 92.38 115 SER A CA 1
ATOM 900 C C . SER A 1 115 ? -7.458 16.747 2.022 1.00 92.38 115 SER A C 1
ATOM 902 O O . SER A 1 115 ? -8.256 17.623 1.694 1.00 92.38 115 SER A O 1
ATOM 904 N N . LEU A 1 116 ? -7.765 15.837 2.956 1.00 93.50 116 LEU A N 1
ATOM 905 C CA . LEU A 1 116 ? -8.997 15.899 3.748 1.00 93.50 116 LEU A CA 1
ATOM 906 C C . LEU A 1 116 ? -8.771 16.710 5.035 1.00 93.50 116 LEU A C 1
ATOM 908 O O . LEU A 1 116 ? -7.786 16.469 5.735 1.00 93.50 116 LEU A O 1
ATOM 912 N N . PRO A 1 117 ? -9.687 17.628 5.406 1.00 95.94 117 PRO A N 1
ATOM 913 C CA . PRO A 1 117 ? -9.588 18.353 6.669 1.00 95.94 117 PRO A CA 1
ATOM 914 C C . PRO A 1 117 ? -9.568 17.412 7.879 1.00 95.94 117 PRO A C 1
ATOM 916 O O . PRO A 1 117 ? -10.315 16.433 7.939 1.00 95.94 117 PRO A O 1
ATOM 919 N N . THR A 1 118 ? -8.765 17.741 8.891 1.00 95.56 118 THR A N 1
ATOM 920 C CA . THR A 1 118 ? -8.743 16.998 10.157 1.00 95.56 118 THR A CA 1
ATOM 921 C C . THR A 1 118 ? -10.139 16.923 10.779 1.00 95.56 118 THR A C 1
ATOM 923 O O . THR A 1 118 ? -10.839 17.926 10.889 1.00 95.56 118 THR A O 1
ATOM 926 N N . GLY A 1 119 ? -10.531 15.724 11.216 1.00 93.44 119 GLY A N 1
ATOM 927 C CA . GLY A 1 119 ? -11.859 15.453 11.775 1.00 93.44 119 GLY A CA 1
ATOM 928 C C . GLY A 1 119 ? -12.909 15.058 10.733 1.00 93.44 119 GLY A C 1
ATOM 929 O O . GLY A 1 119 ? -13.979 14.590 11.115 1.00 93.44 119 GLY A O 1
ATOM 930 N N . ALA A 1 120 ? -12.604 15.176 9.438 1.00 94.69 120 ALA A N 1
ATOM 931 C CA . ALA A 1 120 ? -13.450 14.652 8.375 1.00 94.69 120 ALA A CA 1
ATOM 932 C C . ALA A 1 120 ? -13.169 13.162 8.113 1.00 94.69 120 ALA A C 1
ATOM 934 O O . ALA A 1 120 ? -12.035 12.691 8.212 1.00 94.69 120 ALA A O 1
ATOM 935 N N . ILE A 1 121 ? -14.218 12.430 7.736 1.00 93.31 121 ILE A N 1
ATOM 936 C CA . ILE A 1 121 ? -14.147 11.052 7.240 1.00 93.31 121 ILE A CA 1
ATOM 937 C C . ILE A 1 121 ? -14.926 11.016 5.928 1.00 93.31 121 ILE A C 1
ATOM 939 O O . ILE A 1 121 ? -16.075 11.452 5.882 1.00 93.31 121 ILE A O 1
ATOM 943 N N . ALA A 1 122 ? -14.308 10.496 4.870 1.00 91.88 122 ALA A N 1
ATOM 944 C CA . ALA A 1 122 ? -14.936 10.338 3.564 1.00 91.88 122 ALA A CA 1
ATOM 945 C C . ALA A 1 122 ? -15.040 8.852 3.201 1.00 91.88 122 ALA A C 1
ATOM 947 O O . ALA A 1 122 ? -14.132 8.072 3.476 1.00 91.88 122 ALA A O 1
ATOM 948 N N . SER A 1 123 ? -16.156 8.463 2.585 1.00 93.31 123 SER A N 1
ATOM 949 C CA . SER A 1 123 ? -16.372 7.118 2.044 1.00 93.31 123 SER A CA 1
ATOM 950 C C . SER A 1 123 ? -17.412 7.163 0.924 1.00 93.31 123 SER A C 1
ATOM 952 O O . SER A 1 123 ? -18.155 8.139 0.798 1.00 93.31 123 SER A O 1
ATOM 954 N N . ARG A 1 124 ? -17.472 6.110 0.107 1.00 90.19 124 ARG A N 1
ATOM 955 C CA . ARG A 1 124 ? -18.526 5.911 -0.895 1.00 90.19 124 ARG A CA 1
ATOM 956 C C . ARG A 1 124 ? -18.768 4.418 -1.128 1.00 90.19 124 ARG A C 1
ATOM 958 O O . ARG A 1 124 ? -17.847 3.633 -0.919 1.00 90.19 124 ARG A O 1
ATOM 965 N N . PRO A 1 125 ? -19.961 4.015 -1.593 1.00 94.25 125 PRO A N 1
ATOM 966 C CA . PRO A 1 125 ? -20.168 2.669 -2.111 1.00 94.25 125 PRO A CA 1
ATOM 967 C C . PRO A 1 125 ? -19.462 2.466 -3.465 1.00 94.25 125 PRO A C 1
ATOM 969 O O . PRO A 1 125 ? -19.156 3.422 -4.192 1.00 94.25 125 PRO A O 1
ATOM 972 N N . GLY A 1 126 ? -19.247 1.201 -3.831 1.00 92.00 126 GLY A N 1
ATOM 973 C CA . GLY A 1 126 ? -18.535 0.825 -5.059 1.00 92.00 126 GLY A CA 1
ATOM 974 C C . GLY A 1 126 ? -17.028 1.112 -4.979 1.00 92.00 126 GLY A C 1
ATOM 975 O O . GLY A 1 126 ? -16.564 1.380 -3.881 1.00 92.00 126 GLY A O 1
ATOM 976 N N . PRO A 1 127 ? -16.296 1.099 -6.119 1.00 88.31 127 PRO A N 1
ATOM 977 C CA . PRO A 1 127 ? -14.825 1.089 -6.216 1.00 88.31 127 PRO A CA 1
ATOM 978 C C . PRO A 1 127 ? -14.028 1.902 -5.176 1.00 88.31 127 PRO A C 1
ATOM 980 O O . PRO A 1 127 ? -13.889 1.400 -4.102 1.00 88.31 127 PRO A O 1
ATOM 983 N N . VAL A 1 128 ? -13.476 3.088 -5.399 1.00 88.62 128 VAL A N 1
ATOM 984 C CA . VAL A 1 128 ? -12.749 3.994 -4.453 1.00 88.62 128 VAL A CA 1
ATOM 985 C C . VAL A 1 128 ? -11.321 4.165 -4.934 1.00 88.62 128 VAL A C 1
ATOM 987 O O . VAL A 1 128 ? -10.971 5.290 -5.274 1.00 88.62 128 VAL A O 1
ATOM 990 N N . LEU A 1 129 ? -10.561 3.078 -5.062 1.00 87.56 129 LEU A N 1
ATOM 991 C CA . LEU A 1 129 ? -9.186 3.092 -5.570 1.00 87.56 129 LEU A CA 1
ATOM 992 C C . LEU A 1 129 ? -9.067 2.330 -6.894 1.00 87.56 129 LEU A C 1
ATOM 994 O O . LEU A 1 129 ? -9.936 1.527 -7.245 1.00 87.56 129 LEU A O 1
ATOM 998 N N . ALA A 1 130 ? -8.009 2.631 -7.645 1.00 86.44 130 ALA A N 1
ATOM 999 C CA . ALA A 1 130 ? -7.632 1.890 -8.842 1.00 86.44 130 ALA A CA 1
ATOM 1000 C C . ALA A 1 130 ? -6.812 0.649 -8.462 1.00 86.44 130 ALA A C 1
ATOM 1002 O O . ALA A 1 130 ? -6.166 0.625 -7.419 1.00 86.44 130 ALA A O 1
ATOM 1003 N N . VAL A 1 131 ? -6.817 -0.363 -9.327 1.00 83.25 131 VAL A N 1
ATOM 1004 C CA . VAL A 1 131 ? -5.933 -1.524 -9.182 1.00 83.25 131 VAL A CA 1
ATOM 1005 C C . VAL A 1 131 ? -4.586 -1.183 -9.825 1.00 83.25 131 VAL A C 1
ATOM 1007 O O . VAL A 1 131 ? -4.576 -0.845 -11.013 1.00 83.25 131 VAL A O 1
ATOM 1010 N N . PRO A 1 132 ? -3.460 -1.257 -9.095 1.00 82.31 132 PRO A N 1
ATOM 1011 C CA . PRO A 1 132 ? -2.150 -1.108 -9.707 1.00 82.31 132 PRO A CA 1
ATOM 1012 C C . PRO A 1 132 ? -1.836 -2.333 -10.577 1.00 82.31 132 PRO A C 1
ATOM 1014 O O . PRO A 1 132 ? -2.108 -3.473 -10.205 1.00 82.31 132 PRO A O 1
ATOM 1017 N N . ALA A 1 133 ? -1.244 -2.100 -11.745 1.00 84.19 133 ALA A N 1
ATOM 1018 C CA . ALA A 1 133 ? -0.713 -3.149 -12.605 1.00 84.19 133 ALA A CA 1
ATOM 1019 C C . ALA A 1 133 ? 0.657 -2.719 -13.126 1.00 84.19 133 ALA A C 1
ATOM 1021 O O . ALA A 1 133 ? 0.860 -1.559 -13.484 1.00 84.19 133 ALA A O 1
ATOM 1022 N N . GLN A 1 134 ? 1.590 -3.664 -13.170 1.00 86.44 134 GLN A N 1
ATOM 1023 C CA . GLN A 1 134 ? 2.942 -3.439 -13.665 1.00 86.44 134 GLN A CA 1
ATOM 1024 C C . GLN A 1 134 ? 3.192 -4.335 -14.875 1.00 86.44 134 GLN A C 1
ATOM 1026 O O . GLN A 1 134 ? 2.757 -5.486 -14.915 1.00 86.44 134 GLN A O 1
ATOM 1031 N N . PHE A 1 135 ? 3.900 -3.805 -15.867 1.00 91.69 135 PHE A N 1
ATOM 1032 C CA . PHE A 1 135 ? 4.349 -4.555 -17.032 1.00 91.69 135 PHE A CA 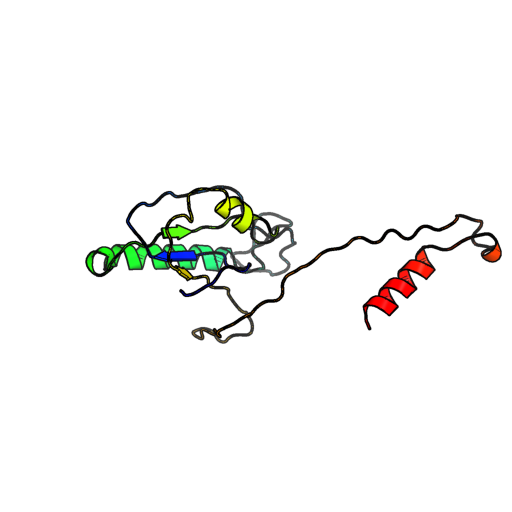1
ATOM 1033 C C . PHE A 1 135 ? 5.761 -4.113 -17.410 1.00 91.69 135 PHE A C 1
ATOM 1035 O O . PHE A 1 135 ? 6.164 -2.982 -17.142 1.00 91.69 135 PHE A O 1
ATOM 1042 N N . ALA A 1 136 ? 6.513 -5.013 -18.039 1.00 94.56 136 ALA A N 1
ATOM 1043 C CA . ALA A 1 136 ? 7.857 -4.740 -18.526 1.00 94.56 136 ALA A CA 1
ATOM 1044 C C . ALA A 1 136 ? 7.892 -4.866 -20.050 1.00 94.56 136 ALA A C 1
ATOM 1046 O O . ALA A 1 136 ? 7.315 -5.794 -20.618 1.00 94.56 136 ALA A O 1
ATOM 1047 N N . VAL A 1 137 ? 8.592 -3.939 -20.707 1.00 93.62 137 VAL A N 1
ATOM 1048 C CA . VAL A 1 137 ? 8.831 -3.965 -22.154 1.00 93.62 137 VAL A CA 1
ATOM 1049 C C . VAL A 1 137 ? 10.328 -3.918 -22.396 1.00 93.62 137 VAL A C 1
ATOM 1051 O O . VAL A 1 137 ? 11.016 -3.011 -21.928 1.00 93.62 137 VAL A O 1
ATOM 1054 N N . THR A 1 138 ? 10.836 -4.883 -23.155 1.00 96.12 138 THR A N 1
ATOM 1055 C CA . THR A 1 138 ? 12.234 -4.907 -23.583 1.00 96.12 138 THR A CA 1
ATOM 1056 C C . THR A 1 138 ? 12.318 -4.526 -25.054 1.00 96.12 138 THR A C 1
ATOM 1058 O O . THR A 1 138 ? 11.797 -5.228 -25.917 1.00 96.12 138 THR A O 1
ATOM 1061 N N . ASN A 1 139 ? 12.983 -3.404 -25.340 1.00 94.00 139 ASN A N 1
ATOM 1062 C CA . ASN A 1 139 ? 13.222 -2.933 -26.701 1.00 94.00 139 ASN A CA 1
ATOM 1063 C C . ASN A 1 139 ? 14.547 -3.498 -27.217 1.00 94.00 139 ASN A C 1
ATOM 1065 O O . ASN A 1 139 ? 15.614 -3.156 -26.706 1.00 94.00 139 ASN A O 1
ATOM 1069 N N . TYR A 1 140 ? 14.483 -4.350 -28.237 1.00 96.56 140 TYR A N 1
ATOM 1070 C CA . TYR A 1 140 ? 15.669 -4.915 -28.873 1.00 96.56 140 TYR A CA 1
ATOM 1071 C C . TYR A 1 140 ? 16.075 -4.085 -30.088 1.00 96.56 140 TYR A C 1
ATOM 1073 O O . TYR A 1 140 ? 15.258 -3.782 -30.955 1.00 96.56 140 TYR A O 1
ATOM 1081 N N . GLY A 1 141 ? 17.358 -3.740 -30.146 1.00 95.56 141 GLY A N 1
ATOM 1082 C CA . GLY A 1 141 ? 17.970 -3.042 -31.268 1.00 95.56 141 GLY A CA 1
ATOM 1083 C C . GLY A 1 141 ? 19.169 -3.802 -31.825 1.00 95.56 141 GLY A C 1
ATOM 1084 O O . GLY A 1 141 ? 19.390 -4.977 -31.529 1.00 95.56 141 GLY A O 1
ATOM 1085 N N . LYS A 1 142 ? 19.976 -3.104 -32.619 1.00 96.62 142 LYS A N 1
ATOM 1086 C CA . LYS A 1 142 ? 21.213 -3.607 -33.215 1.00 96.62 142 LYS A CA 1
ATOM 1087 C C . LYS A 1 142 ? 22.290 -2.543 -33.051 1.00 96.62 142 LYS A C 1
ATOM 1089 O O . LYS A 1 142 ? 22.150 -1.449 -33.589 1.00 96.62 142 LYS A O 1
ATOM 1094 N N . GLY A 1 143 ? 23.359 -2.876 -32.330 1.00 94.19 143 GLY A N 1
ATOM 1095 C CA . GLY A 1 143 ? 24.492 -1.972 -32.132 1.00 94.19 143 GLY A CA 1
ATOM 1096 C C . GLY A 1 143 ? 25.210 -1.622 -33.439 1.00 94.19 143 GLY A C 1
ATOM 1097 O O . GLY A 1 143 ? 25.192 -2.388 -34.404 1.00 94.19 143 GLY A O 1
ATOM 1098 N N . GLY A 1 144 ? 25.869 -0.465 -33.455 1.00 93.69 144 GLY A N 1
ATOM 1099 C CA . GLY A 1 144 ? 26.657 0.024 -34.583 1.00 93.69 144 GLY A CA 1
ATOM 1100 C C . GLY A 1 144 ? 27.477 1.254 -34.199 1.00 93.69 144 GLY A C 1
ATOM 1101 O O . GLY A 1 144 ? 27.377 1.758 -33.081 1.00 93.69 144 GLY A O 1
ATOM 1102 N N . HIS A 1 145 ? 28.312 1.734 -35.118 1.00 94.44 145 HIS A N 1
ATOM 1103 C CA . HIS A 1 145 ? 29.088 2.950 -34.888 1.00 94.44 145 HIS A CA 1
ATOM 1104 C C . HIS A 1 145 ? 28.149 4.164 -34.858 1.00 94.44 145 HIS A C 1
ATOM 1106 O O . HIS A 1 145 ? 27.400 4.379 -35.805 1.00 94.44 145 HIS A O 1
ATOM 1112 N N . ALA A 1 146 ? 28.236 5.006 -33.821 1.00 91.50 146 ALA A N 1
ATOM 1113 C CA . ALA A 1 146 ? 27.338 6.159 -33.647 1.00 91.50 146 ALA A CA 1
ATOM 1114 C C . ALA A 1 146 ? 27.354 7.177 -34.812 1.00 91.50 146 ALA A C 1
ATOM 1116 O O . ALA A 1 146 ? 26.393 7.914 -34.997 1.00 91.50 146 ALA A O 1
ATOM 1117 N N . ALA A 1 147 ? 28.421 7.204 -35.618 1.00 95.25 147 ALA A N 1
ATOM 1118 C CA . ALA A 1 147 ? 28.549 8.068 -36.791 1.00 95.25 147 ALA A CA 1
ATOM 1119 C C . ALA A 1 147 ? 27.924 7.467 -38.069 1.00 95.25 147 ALA A C 1
ATOM 1121 O O . ALA A 1 147 ? 27.903 8.131 -39.100 1.00 95.25 147 ALA A O 1
ATOM 1122 N N . ILE A 1 148 ? 27.439 6.218 -38.019 1.00 94.44 148 ILE A N 1
ATOM 1123 C CA . ILE A 1 148 ? 26.856 5.474 -39.150 1.00 94.44 148 ILE A CA 1
ATOM 1124 C C . ILE A 1 148 ? 25.505 4.871 -38.708 1.00 94.44 148 ILE A C 1
ATOM 1126 O O . ILE A 1 148 ? 25.362 3.647 -38.586 1.00 94.44 148 ILE A O 1
ATOM 1130 N N . PRO A 1 149 ? 24.511 5.717 -38.379 1.00 93.44 149 PRO A N 1
ATOM 1131 C CA . PRO A 1 149 ? 23.266 5.277 -37.749 1.00 93.44 149 PRO A CA 1
ATOM 1132 C C . PRO A 1 149 ? 22.417 4.369 -38.649 1.00 93.44 149 PRO A C 1
ATOM 1134 O O . PRO A 1 149 ? 21.692 3.521 -38.142 1.00 93.44 149 PRO A O 1
ATOM 1137 N N . ASP A 1 150 ? 22.549 4.467 -39.974 1.00 94.81 150 ASP A N 1
ATOM 1138 C CA . ASP A 1 150 ? 21.832 3.632 -40.949 1.00 94.81 150 ASP A CA 1
ATOM 1139 C C . ASP A 1 150 ? 22.213 2.140 -40.891 1.00 94.81 150 ASP A C 1
ATOM 1141 O O . ASP A 1 150 ? 21.525 1.294 -41.464 1.00 94.81 150 ASP A O 1
ATOM 1145 N N . LYS A 1 151 ? 23.315 1.795 -40.209 1.00 95.19 151 LYS A N 1
ATOM 1146 C CA . LYS A 1 151 ? 23.758 0.406 -39.993 1.00 95.19 151 LYS A CA 1
ATOM 1147 C C . LYS A 1 151 ? 23.353 -0.156 -38.626 1.00 95.19 151 LYS A C 1
ATOM 1149 O O . LYS A 1 151 ? 23.569 -1.350 -38.384 1.00 95.19 151 LYS A O 1
ATOM 1154 N N . ALA A 1 152 ? 22.760 0.673 -37.768 1.00 95.38 152 ALA A N 1
ATOM 1155 C CA . ALA A 1 152 ? 22.272 0.322 -36.441 1.00 95.38 152 ALA A CA 1
ATOM 1156 C C . ALA A 1 152 ? 20.732 0.316 -36.392 1.00 95.38 152 ALA A C 1
ATOM 1158 O O . ALA A 1 152 ? 20.056 0.840 -37.272 1.00 95.38 152 ALA A O 1
ATOM 1159 N N . ILE A 1 153 ? 20.175 -0.285 -35.341 1.00 96.06 153 ILE A N 1
ATOM 1160 C CA . ILE A 1 153 ? 18.775 -0.108 -34.936 1.00 96.06 153 ILE A CA 1
ATOM 1161 C C . ILE A 1 153 ? 18.835 0.423 -33.514 1.00 96.06 153 ILE A C 1
ATOM 1163 O O . ILE A 1 153 ? 19.229 -0.319 -32.614 1.00 96.06 153 ILE A O 1
ATOM 1167 N N . ASP A 1 154 ? 18.494 1.695 -33.326 1.00 94.88 154 ASP A N 1
ATOM 1168 C CA . ASP A 1 154 ? 18.596 2.367 -32.033 1.00 94.88 154 ASP A CA 1
ATOM 1169 C C . ASP A 1 154 ? 17.391 2.023 -31.130 1.00 94.88 154 ASP A C 1
ATOM 1171 O O . ASP A 1 154 ? 16.277 2.503 -31.379 1.00 94.88 154 ASP A O 1
ATOM 1175 N N . PRO A 1 155 ? 17.576 1.209 -30.070 1.00 95.81 155 PRO A N 1
ATOM 1176 C CA . PRO A 1 155 ? 16.489 0.872 -29.159 1.00 95.81 155 PRO A CA 1
ATOM 1177 C C . PRO A 1 155 ? 16.065 2.057 -28.278 1.00 95.81 155 PRO A C 1
ATOM 1179 O O . PRO A 1 155 ? 14.949 2.038 -27.763 1.00 95.81 155 PRO A O 1
ATOM 1182 N N . ILE A 1 156 ? 16.903 3.091 -28.110 1.00 95.81 156 ILE A N 1
ATOM 1183 C CA . ILE A 1 156 ? 16.588 4.278 -27.299 1.00 95.81 156 ILE A CA 1
ATOM 1184 C C . ILE A 1 156 ? 15.506 5.101 -27.994 1.00 95.81 156 ILE A C 1
ATOM 1186 O O . ILE A 1 156 ? 14.526 5.505 -27.362 1.00 95.81 156 ILE A O 1
ATOM 1190 N N . LEU A 1 157 ? 15.639 5.308 -29.305 1.00 94.50 157 LEU A N 1
ATOM 1191 C CA . LEU A 1 157 ? 14.628 6.013 -30.089 1.00 94.50 157 LEU A CA 1
ATOM 1192 C C . LEU A 1 157 ? 13.295 5.248 -30.097 1.00 94.50 157 LEU A C 1
ATOM 1194 O O . LEU A 1 157 ? 12.245 5.845 -29.859 1.00 94.50 157 LEU A O 1
ATOM 1198 N N . GLY A 1 158 ? 13.330 3.923 -30.289 1.00 94.25 158 GLY A N 1
ATOM 1199 C CA . GLY A 1 158 ? 12.136 3.071 -30.212 1.00 94.25 158 GLY A CA 1
ATOM 1200 C C . GLY A 1 158 ? 11.461 3.102 -28.835 1.00 94.25 158 GLY A C 1
ATOM 1201 O O . GLY A 1 158 ? 10.241 3.270 -28.744 1.00 94.25 158 GLY A O 1
ATOM 1202 N N . ALA A 1 159 ? 12.246 3.031 -27.756 1.00 96.69 159 ALA A N 1
ATOM 1203 C CA . ALA A 1 159 ? 11.741 3.173 -26.392 1.00 96.69 159 ALA A CA 1
ATOM 1204 C C . ALA A 1 159 ? 11.097 4.550 -26.164 1.00 96.69 159 ALA A C 1
ATOM 1206 O O . ALA A 1 159 ? 10.009 4.633 -25.598 1.00 96.69 159 ALA A O 1
ATOM 1207 N N . SER A 1 160 ? 11.715 5.620 -26.671 1.00 96.56 160 SER A N 1
ATOM 1208 C CA . SER A 1 160 ? 11.192 6.989 -26.559 1.00 96.56 160 SER A CA 1
ATOM 1209 C C . SER A 1 160 ? 9.827 7.131 -27.239 1.00 96.56 160 SER A C 1
ATOM 1211 O O . SER A 1 160 ? 8.888 7.665 -26.649 1.00 96.56 160 SER A O 1
ATOM 1213 N N . PHE A 1 161 ? 9.670 6.586 -28.451 1.00 95.75 161 PHE A N 1
ATOM 1214 C CA . PHE A 1 161 ? 8.373 6.567 -29.133 1.00 95.75 161 PHE A CA 1
ATOM 1215 C C . PHE A 1 161 ? 7.335 5.703 -28.415 1.00 95.75 161 PHE A C 1
ATOM 1217 O O . PHE A 1 161 ? 6.169 6.088 -28.359 1.00 95.75 161 PHE A O 1
ATOM 1224 N N . THR A 1 162 ? 7.751 4.580 -27.828 1.00 95.56 162 THR A N 1
ATOM 1225 C CA . THR A 1 162 ? 6.866 3.724 -27.025 1.00 95.56 162 THR A CA 1
ATOM 1226 C C . THR A 1 162 ? 6.308 4.495 -25.829 1.00 95.56 162 THR A C 1
ATOM 1228 O O . THR A 1 162 ? 5.100 4.480 -25.606 1.00 95.56 162 THR A O 1
ATOM 1231 N N . VAL A 1 163 ? 7.152 5.243 -25.107 1.00 95.88 163 VAL A N 1
ATOM 1232 C CA . VAL A 1 163 ? 6.715 6.098 -23.990 1.00 95.88 163 VAL A CA 1
ATOM 1233 C C . VAL A 1 163 ? 5.708 7.148 -24.460 1.00 95.88 163 VAL A C 1
ATOM 1235 O O . VAL A 1 163 ? 4.676 7.335 -23.821 1.00 95.88 163 VAL A O 1
ATOM 1238 N N . ILE A 1 164 ? 5.964 7.819 -25.586 1.00 96.44 164 ILE A N 1
ATOM 1239 C CA . ILE A 1 164 ? 5.033 8.824 -26.128 1.00 96.44 164 ILE A CA 1
ATOM 1240 C C . ILE A 1 164 ? 3.693 8.183 -26.512 1.00 96.44 164 ILE A C 1
ATOM 1242 O O . ILE A 1 164 ? 2.644 8.763 -26.242 1.00 96.44 164 ILE A O 1
ATOM 1246 N N . ALA A 1 165 ? 3.717 7.002 -27.131 1.00 96.00 165 ALA A N 1
ATOM 1247 C CA . ALA A 1 165 ? 2.511 6.295 -27.550 1.00 96.00 165 ALA A CA 1
ATOM 1248 C C . ALA A 1 165 ? 1.668 5.805 -26.362 1.00 96.00 165 ALA A C 1
ATOM 1250 O O . ALA A 1 165 ? 0.449 5.847 -26.449 1.00 96.00 165 ALA A O 1
ATOM 1251 N N . LEU A 1 166 ? 2.303 5.393 -25.258 1.00 95.00 166 LEU A N 1
ATOM 1252 C CA . LEU A 1 166 ? 1.622 4.963 -24.028 1.00 95.00 166 LEU A CA 1
ATOM 1253 C C . LEU A 1 166 ? 0.983 6.116 -23.238 1.00 95.00 166 LEU A C 1
ATOM 1255 O O . LEU A 1 166 ? 0.103 5.873 -22.421 1.00 95.00 166 LEU A O 1
ATOM 1259 N N . ASN A 1 167 ? 1.422 7.358 -23.458 1.00 89.00 167 ASN A N 1
ATOM 1260 C CA . ASN A 1 167 ? 0.854 8.546 -22.810 1.00 89.00 167 ASN A CA 1
ATOM 1261 C C . ASN A 1 167 ? -0.405 9.091 -23.519 1.00 89.00 167 ASN A C 1
ATOM 1263 O O . ASN A 1 167 ? -0.871 10.177 -23.168 1.00 89.00 167 ASN A O 1
ATOM 1267 N N . LYS A 1 168 ? -0.928 8.390 -24.533 1.00 58.84 168 LYS A N 1
ATOM 1268 C CA . LYS A 1 168 ? -2.139 8.762 -25.280 1.00 58.84 168 LYS A CA 1
ATOM 1269 C C . LYS A 1 168 ? -3.276 7.792 -25.005 1.00 58.84 168 LYS A C 1
ATOM 1271 O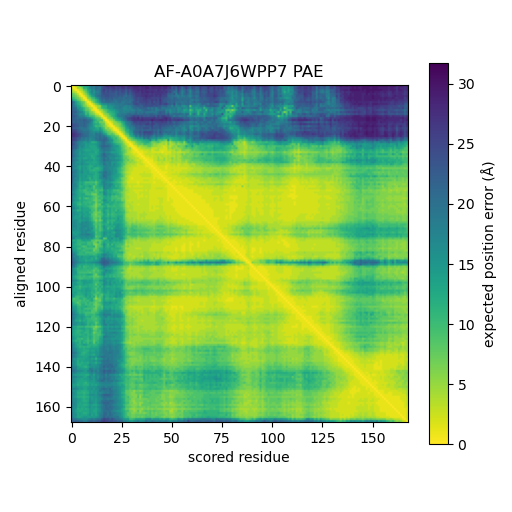 O . LYS A 1 168 ? -4.423 8.285 -24.958 1.00 58.84 168 LYS A O 1
#

pLDDT: mean 79.91, std 20.22, range [20.97, 96.69]

Foldseek 3Di:
DDDDDDDDFFKKKFWAADDEDDDDDAAQWAQAADPDDDPPDDPDGRTDPPQCSVVRVVVNVVVVVVCVVCVVVDPGDIYMDRFHDRVVVCRVVVVVVDCSCPPTPDMDGDGDDPPDDPPDDDDDPDDDDDDDDDDDDDQDKADDDPVCCVVIGDSVVVVVVVVVVVVD

Secondary structure (DSSP, 8-state):
------S---SEEEESSS-----------BSS------TT--SSTT-B-TT-HHHHHHHHHHHHHHHHHTGGG-SS-EEEE----TTTT-HHHHHHTSGGGTT-S-EEE----TTSPTT-----SS--SPPP---------B---TT-GGGSB-HHHHHHHHHHHHT-

Solvent-accessible surface area (backbone atoms only — not comparable to full-atom values): 10913 Å² total; per-residue (Å²): 140,57,90,61,87,69,86,76,44,43,27,30,50,27,56,38,68,89,65,87,75,84,70,85,78,65,75,63,64,40,88,38,70,70,84,68,90,55,101,81,50,68,92,48,89,47,31,29,61,84,79,40,47,65,59,26,49,51,49,42,55,52,49,50,56,55,47,62,77,40,49,93,78,52,91,66,20,75,37,72,42,69,63,29,33,54,94,74,77,42,26,67,64,56,47,65,76,41,79,83,66,60,83,53,71,38,51,44,66,51,70,80,55,92,89,55,62,90,93,68,84,88,86,73,86,72,83,92,71,83,83,88,84,86,86,87,85,85,70,83,57,39,85,58,58,86,92,46,58,90,74,34,39,66,32,66,61,54,46,52,52,49,56,60,60,72,75,108

Organism: Thalictrum thalictroides (NCBI:txid46969)

Sequence (168 aa):
TFFCLVEPAVGQILIDGLNIPTIEEHTDEDIWEESVEWVRKSKLDGKMHSCGHDAHRTKLLGAAKLLQQRKLRLKGTVKLVFQPAEEGSAGAYHMLKTSALDNIPAIFGLHVWPSLPTGAIASRPGPVLAVPAQFAVTNYGKGGHAAIPDKAIDPILGASFTVIALNK

Mean predicted aligned error: 9.29 Å

Radius of gyration: 23.02 Å; Cα contacts (8 Å, |Δi|>4): 186; chains: 1; bounding box: 52×37×69 Å

InterPro domains:
  IPR002933 Peptidase M20 [PF01546] (37-150)
  IPR017439 Amidohydrolase [PTHR11014] (33-167)